Protein AF-G7H7C1-F1 (af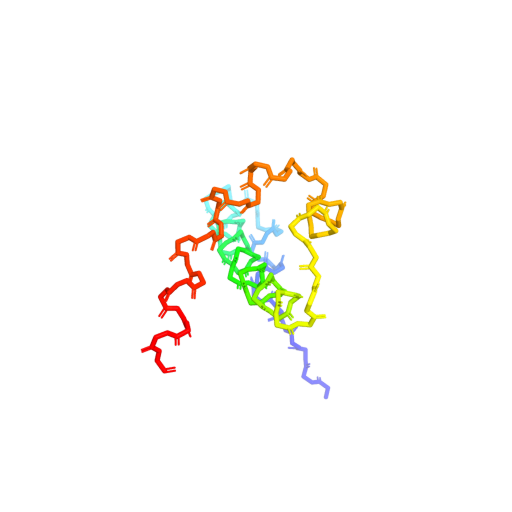db_monomer)

Structure (mmCIF, N/CA/C/O backbone):
data_AF-G7H7C1-F1
#
_entry.id   AF-G7H7C1-F1
#
loop_
_atom_site.group_PDB
_atom_site.id
_atom_site.type_symbol
_atom_site.label_atom_id
_atom_site.label_alt_id
_atom_site.label_comp_id
_atom_site.label_asym_id
_atom_site.label_entity_id
_atom_site.label_seq_id
_atom_site.pdbx_PDB_ins_code
_atom_site.Cartn_x
_atom_site.Cartn_y
_atom_site.Cartn_z
_atom_site.occupancy
_atom_site.B_iso_or_equiv
_atom_site.auth_seq_id
_atom_site.auth_comp_id
_atom_site.auth_asym_id
_atom_site.auth_atom_id
_atom_site.pdbx_PDB_model_num
ATOM 1 N N . MET A 1 1 ? 2.920 -30.250 -12.090 1.00 37.91 1 MET A N 1
ATOM 2 C CA . MET A 1 1 ? 3.608 -29.169 -11.363 1.00 37.91 1 MET A CA 1
ATOM 3 C C . MET A 1 1 ? 3.869 -28.087 -12.390 1.00 37.91 1 MET A C 1
ATOM 5 O O . MET A 1 1 ? 4.853 -28.165 -13.104 1.00 37.91 1 MET A O 1
ATOM 9 N N . THR A 1 2 ? 2.884 -27.223 -12.621 1.00 44.53 2 THR A N 1
ATOM 10 C CA . THR A 1 2 ? 3.030 -26.093 -13.541 1.00 44.53 2 THR A CA 1
ATOM 11 C C . THR A 1 2 ? 3.930 -25.083 -12.853 1.00 44.53 2 THR A C 1
ATOM 13 O O . THR A 1 2 ? 3.601 -24.631 -11.759 1.00 44.53 2 THR A O 1
ATOM 16 N N . GLU A 1 3 ? 5.083 -24.795 -13.446 1.00 50.06 3 GLU A N 1
ATOM 17 C CA . GLU A 1 3 ? 5.868 -23.623 -13.082 1.00 50.06 3 GLU A CA 1
ATOM 18 C C . GLU A 1 3 ? 4.969 -22.407 -13.313 1.00 50.06 3 GLU A C 1
ATOM 20 O O . GLU A 1 3 ? 4.725 -22.011 -14.453 1.00 50.06 3 GLU A O 1
ATOM 25 N N . GLU A 1 4 ? 4.398 -21.858 -12.239 1.00 52.53 4 GLU A N 1
ATOM 26 C CA . GLU A 1 4 ? 3.855 -20.505 -12.267 1.00 52.53 4 GLU A CA 1
ATOM 27 C C . GLU A 1 4 ? 5.047 -19.564 -12.428 1.00 52.53 4 GLU A C 1
ATOM 29 O O . GLU A 1 4 ? 5.619 -19.055 -11.465 1.00 52.53 4 GLU A O 1
ATOM 34 N N . THR A 1 5 ? 5.476 -19.391 -13.673 1.00 50.50 5 THR A N 1
ATOM 35 C CA . THR A 1 5 ? 6.375 -18.318 -14.071 1.00 50.50 5 THR A CA 1
ATOM 36 C C . THR A 1 5 ? 5.640 -17.026 -13.765 1.00 50.50 5 THR A C 1
ATOM 38 O O . THR A 1 5 ? 4.748 -16.615 -14.498 1.00 50.50 5 THR A O 1
ATOM 41 N N . ASN A 1 6 ? 5.939 -16.420 -12.613 1.00 59.88 6 ASN A N 1
ATOM 42 C CA . ASN A 1 6 ? 5.445 -15.094 -12.276 1.00 59.88 6 ASN A CA 1
ATOM 43 C C . ASN A 1 6 ? 6.111 -14.129 -13.269 1.00 59.88 6 ASN A C 1
ATOM 45 O O . ASN A 1 6 ? 7.288 -13.805 -13.081 1.00 59.88 6 ASN A O 1
ATOM 49 N N . PRO A 1 7 ? 5.404 -13.659 -14.314 1.00 60.56 7 PRO A N 1
ATOM 50 C CA . PRO A 1 7 ? 6.013 -12.896 -15.407 1.00 60.56 7 PRO A CA 1
ATOM 51 C C . PRO A 1 7 ? 6.658 -11.598 -14.901 1.00 60.56 7 PRO A C 1
ATOM 53 O O . PRO A 1 7 ? 7.542 -11.026 -15.533 1.00 60.56 7 PRO A O 1
ATOM 56 N N . THR A 1 8 ? 6.241 -11.149 -13.718 1.00 61.44 8 THR A N 1
ATOM 57 C CA . THR A 1 8 ? 6.792 -9.997 -13.018 1.00 61.44 8 THR A CA 1
ATOM 58 C C . THR A 1 8 ? 8.185 -10.253 -12.441 1.00 61.44 8 THR A C 1
ATOM 60 O O . THR A 1 8 ? 8.998 -9.338 -12.429 1.00 61.44 8 THR A O 1
ATOM 63 N N . ALA A 1 9 ? 8.492 -11.471 -11.982 1.00 61.66 9 ALA A N 1
ATOM 64 C CA . ALA A 1 9 ? 9.796 -11.802 -11.402 1.00 61.66 9 ALA A CA 1
ATOM 65 C C . ALA A 1 9 ? 10.896 -11.884 -12.474 1.00 61.66 9 ALA A C 1
ATOM 67 O O . ALA A 1 9 ? 11.981 -11.338 -12.289 1.00 61.66 9 ALA A O 1
ATOM 68 N N . GLU A 1 10 ? 10.592 -12.493 -13.621 1.00 63.22 10 GLU A N 1
ATOM 69 C CA . GLU A 1 10 ? 11.521 -12.587 -14.755 1.00 63.22 10 GLU A CA 1
ATOM 70 C C . GLU A 1 10 ? 11.759 -11.224 -15.417 1.00 63.22 10 GLU A C 1
ATOM 72 O O . GLU A 1 10 ? 12.894 -10.886 -15.739 1.00 63.22 10 GLU A O 1
ATOM 77 N N . ALA A 1 11 ? 10.718 -10.392 -15.544 1.00 60.25 11 ALA A N 1
ATOM 78 C CA . ALA A 1 11 ? 10.846 -9.046 -16.104 1.00 60.25 11 ALA A CA 1
ATOM 79 C C . ALA A 1 11 ? 11.634 -8.070 -15.205 1.00 60.25 11 ALA A C 1
ATOM 81 O O . ALA A 1 11 ? 12.228 -7.125 -15.715 1.00 60.25 11 ALA A O 1
ATOM 82 N N . VAL A 1 12 ? 11.660 -8.277 -13.881 1.00 60.84 12 VAL A N 1
ATOM 83 C CA . VAL A 1 12 ? 12.510 -7.495 -12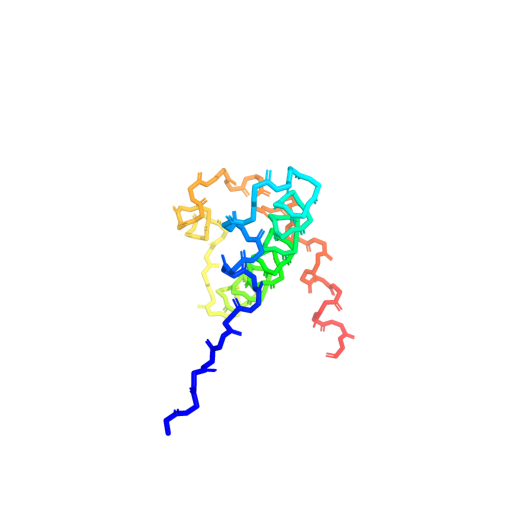.955 1.00 60.84 12 VAL A CA 1
ATOM 84 C C . VAL A 1 12 ? 13.980 -7.923 -13.040 1.00 60.84 12 VAL A C 1
ATOM 86 O O . VAL A 1 12 ? 14.862 -7.103 -12.798 1.00 60.84 12 VAL A O 1
ATOM 89 N N . ALA A 1 13 ? 14.249 -9.180 -13.400 1.00 67.94 13 ALA A N 1
ATOM 90 C CA . ALA A 1 13 ? 15.598 -9.692 -13.638 1.00 67.94 13 ALA A CA 1
ATOM 91 C C . ALA A 1 13 ? 16.141 -9.355 -15.044 1.00 67.94 13 ALA A C 1
ATOM 93 O O . ALA A 1 13 ? 17.298 -9.658 -15.340 1.00 67.94 13 ALA A O 1
ATOM 94 N N . ASP A 1 14 ? 15.323 -8.737 -15.903 1.00 73.81 14 ASP A N 1
ATOM 95 C CA . ASP A 1 14 ? 15.719 -8.300 -17.240 1.00 73.81 14 ASP A CA 1
ATOM 96 C C . ASP A 1 14 ? 16.744 -7.158 -17.150 1.00 73.81 14 ASP A C 1
ATOM 98 O O . ASP A 1 14 ? 16.576 -6.186 -16.411 1.00 73.81 14 ASP A O 1
ATOM 102 N N . THR A 1 15 ? 17.830 -7.272 -17.912 1.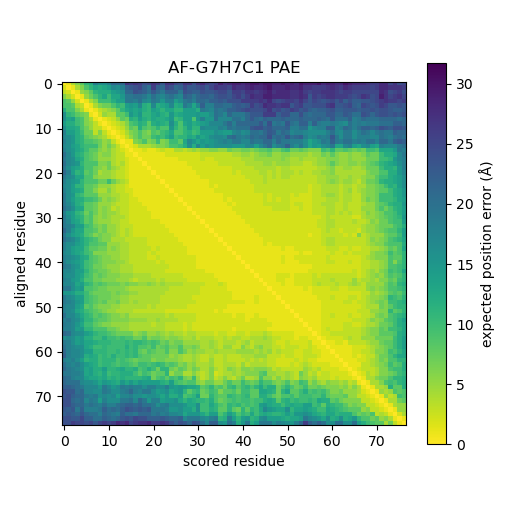00 78.44 15 THR A N 1
ATOM 103 C CA . THR A 1 15 ? 18.887 -6.256 -17.966 1.00 78.44 15 THR A CA 1
ATOM 104 C C . THR A 1 15 ? 18.478 -4.995 -18.726 1.00 78.44 15 THR A C 1
ATOM 106 O O . THR A 1 15 ? 19.188 -3.995 -18.635 1.00 78.44 15 THR A O 1
ATOM 109 N N . ASP A 1 16 ? 17.367 -5.018 -19.474 1.00 89.38 16 ASP A N 1
ATOM 110 C CA . ASP A 1 16 ? 16.791 -3.825 -20.095 1.00 89.38 16 ASP A CA 1
ATOM 111 C C . ASP A 1 16 ? 16.122 -2.927 -19.030 1.00 89.38 16 ASP A C 1
ATOM 113 O O . ASP A 1 16 ? 15.064 -3.281 -18.488 1.00 89.38 16 ASP A O 1
ATOM 117 N N . PRO A 1 17 ? 16.663 -1.720 -18.759 1.00 90.62 17 PRO A N 1
ATOM 118 C CA . PRO A 1 17 ? 16.095 -0.812 -17.768 1.00 90.62 17 PRO A CA 1
ATOM 119 C C . PRO A 1 17 ? 14.639 -0.425 -18.054 1.00 90.62 17 PRO A C 1
ATOM 121 O O . PRO A 1 17 ? 13.883 -0.172 -17.117 1.00 90.62 17 PRO A O 1
ATOM 124 N N . ALA A 1 18 ? 14.214 -0.382 -19.323 1.00 91.62 18 ALA A N 1
ATOM 125 C CA . ALA A 1 18 ? 12.837 -0.044 -19.673 1.00 91.62 18 ALA A CA 1
ATOM 126 C C . ALA A 1 18 ? 11.856 -1.137 -19.220 1.00 91.62 18 ALA A C 1
ATOM 128 O O . ALA A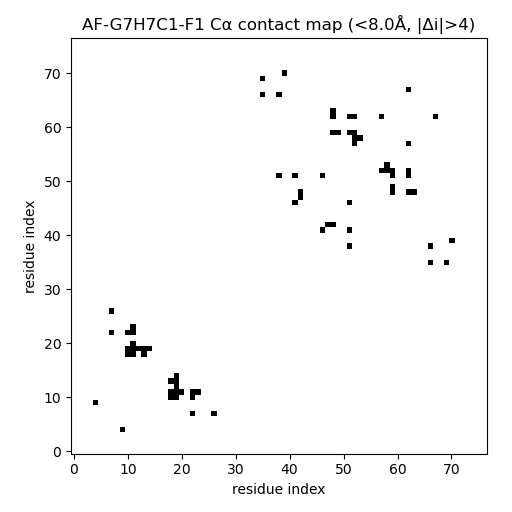 1 18 ? 10.802 -0.827 -18.656 1.00 91.62 18 ALA A O 1
ATOM 129 N N . ARG A 1 19 ? 12.218 -2.411 -19.415 1.00 88.31 19 ARG A N 1
ATOM 130 C CA . ARG A 1 19 ? 11.407 -3.569 -19.002 1.00 88.31 19 ARG A CA 1
ATOM 131 C C . ARG A 1 19 ? 11.398 -3.718 -17.484 1.00 88.31 19 ARG A C 1
ATOM 133 O O . ARG A 1 19 ? 10.317 -3.845 -16.906 1.00 88.31 19 ARG A O 1
ATOM 140 N N . GLY A 1 20 ? 12.553 -3.555 -16.838 1.00 87.56 20 GLY A N 1
ATOM 141 C CA . GLY A 1 20 ? 12.653 -3.539 -15.378 1.00 87.56 20 GLY A CA 1
ATOM 142 C C . GLY A 1 20 ? 11.793 -2.438 -14.739 1.00 87.56 20 GLY A C 1
ATOM 143 O O . GLY A 1 20 ? 11.008 -2.707 -13.830 1.00 87.56 20 GLY A O 1
ATOM 144 N N . LEU A 1 21 ? 11.850 -1.200 -15.249 1.00 89.88 21 LEU A N 1
ATOM 145 C CA . LEU A 1 21 ? 11.021 -0.095 -14.744 1.00 89.88 21 LEU A CA 1
ATOM 146 C C . LEU A 1 21 ? 9.523 -0.307 -15.003 1.00 89.88 21 LEU A C 1
ATOM 148 O O . LEU A 1 21 ? 8.703 0.052 -14.152 1.00 89.88 21 LEU A O 1
ATOM 152 N N . ALA A 1 22 ? 9.149 -0.902 -16.139 1.00 88.25 22 ALA A N 1
ATOM 153 C CA . ALA A 1 22 ? 7.762 -1.267 -16.417 1.00 88.25 22 ALA A CA 1
ATOM 154 C C . ALA A 1 22 ? 7.242 -2.314 -15.416 1.00 88.25 22 ALA A C 1
ATOM 156 O O . ALA A 1 22 ? 6.137 -2.159 -14.890 1.00 88.25 22 ALA A O 1
ATOM 157 N N . ALA A 1 23 ? 8.052 -3.323 -15.086 1.00 86.75 23 ALA A N 1
ATOM 158 C CA . ALA A 1 23 ? 7.709 -4.330 -14.086 1.00 86.75 23 ALA A CA 1
ATOM 159 C C . ALA A 1 23 ? 7.599 -3.725 -12.675 1.00 86.75 23 ALA A C 1
ATOM 161 O O . ALA A 1 23 ? 6.612 -3.958 -11.978 1.00 86.75 23 ALA A O 1
ATOM 162 N N . VAL A 1 24 ? 8.539 -2.858 -12.279 1.00 89.81 24 VAL A N 1
ATOM 163 C CA . VAL A 1 24 ? 8.468 -2.112 -11.008 1.00 89.81 24 VAL A CA 1
ATOM 164 C C . VAL A 1 24 ? 7.198 -1.263 -10.933 1.00 89.81 24 VAL A C 1
ATOM 166 O O . VAL A 1 24 ? 6.544 -1.223 -9.890 1.00 89.81 24 VAL A O 1
ATOM 169 N N . ARG A 1 25 ? 6.813 -0.590 -12.026 1.00 92.94 25 ARG A N 1
ATOM 170 C CA . ARG A 1 25 ? 5.556 0.167 -12.085 1.00 92.94 25 ARG A CA 1
ATOM 171 C C . ARG A 1 25 ? 4.349 -0.748 -11.877 1.00 92.94 25 ARG A C 1
ATOM 173 O O . ARG A 1 25 ? 3.483 -0.399 -11.082 1.00 92.94 25 ARG A O 1
ATOM 180 N N . ALA A 1 26 ? 4.300 -1.896 -12.551 1.00 89.38 26 ALA A N 1
ATOM 181 C CA . ALA A 1 26 ? 3.209 -2.857 -12.398 1.00 89.38 26 ALA A CA 1
ATOM 182 C C . ALA A 1 26 ? 3.099 -3.378 -10.954 1.00 89.38 26 ALA A C 1
ATOM 184 O O . ALA A 1 26 ? 2.003 -3.401 -10.395 1.00 89.38 26 ALA A O 1
ATOM 185 N N . LEU A 1 27 ? 4.231 -3.704 -10.318 1.00 91.31 27 LEU A N 1
ATOM 186 C CA . LEU A 1 27 ? 4.279 -4.127 -8.916 1.00 91.31 27 LEU A CA 1
ATOM 187 C C . LEU A 1 27 ? 3.787 -3.040 -7.963 1.00 91.31 27 LEU A C 1
ATOM 189 O O . LEU A 1 27 ? 3.003 -3.336 -7.068 1.00 91.31 27 LEU A O 1
ATOM 193 N N . ARG A 1 28 ? 4.192 -1.780 -8.168 1.00 91.12 28 ARG A N 1
ATOM 194 C CA . ARG A 1 28 ? 3.700 -0.650 -7.363 1.00 91.12 28 ARG A CA 1
ATOM 195 C C . ARG A 1 28 ? 2.191 -0.479 -7.500 1.00 91.12 28 ARG A C 1
ATOM 197 O O . ARG A 1 28 ? 1.512 -0.337 -6.495 1.00 91.12 28 ARG A O 1
ATOM 204 N N . THR A 1 29 ? 1.658 -0.568 -8.719 1.00 90.88 29 THR A N 1
ATOM 205 C CA . THR A 1 29 ? 0.208 -0.499 -8.951 1.00 90.88 29 THR A CA 1
ATOM 206 C C . THR A 1 29 ? -0.542 -1.642 -8.266 1.00 90.88 29 THR A C 1
ATOM 208 O O . THR A 1 29 ? -1.601 -1.413 -7.684 1.00 90.88 29 THR A O 1
ATOM 211 N N . LEU A 1 30 ? -0.007 -2.865 -8.307 1.00 91.81 30 LEU A N 1
ATOM 212 C CA . LEU A 1 30 ? -0.602 -3.997 -7.599 1.00 91.81 30 LEU A CA 1
ATOM 213 C C . LEU A 1 30 ? -0.545 -3.803 -6.078 1.00 91.81 30 LEU A C 1
ATOM 215 O O . LEU A 1 30 ? -1.553 -4.011 -5.407 1.00 91.81 30 LEU A O 1
ATOM 219 N N . ALA A 1 31 ? 0.604 -3.378 -5.551 1.00 91.69 31 ALA A N 1
ATOM 220 C CA . ALA A 1 31 ? 0.785 -3.104 -4.131 1.00 91.69 31 ALA A CA 1
ATOM 221 C C . ALA A 1 31 ? -0.183 -2.020 -3.639 1.00 91.69 31 ALA A C 1
ATOM 223 O O . ALA A 1 31 ? -0.851 -2.235 -2.635 1.00 91.69 31 ALA A O 1
ATOM 224 N N . ASP A 1 32 ? -0.340 -0.919 -4.381 1.00 88.50 32 ASP A N 1
ATOM 225 C CA . ASP A 1 32 ? -1.296 0.143 -4.048 1.00 88.50 32 ASP A CA 1
ATOM 226 C C . ASP A 1 32 ? -2.738 -0.384 -3.995 1.00 88.50 32 ASP A C 1
ATOM 228 O O . ASP A 1 32 ? -3.470 -0.081 -3.055 1.00 88.50 32 ASP A O 1
ATOM 232 N N . ARG A 1 33 ? -3.143 -1.227 -4.955 1.00 90.94 33 ARG A N 1
ATOM 233 C CA . ARG A 1 33 ? -4.491 -1.816 -4.968 1.00 90.94 33 ARG A CA 1
ATOM 234 C C . ARG A 1 33 ? -4.724 -2.760 -3.787 1.00 90.94 33 ARG A C 1
ATOM 236 O O . ARG A 1 33 ? -5.804 -2.753 -3.202 1.00 90.94 33 ARG A O 1
ATOM 243 N N . LEU A 1 34 ? -3.739 -3.596 -3.460 1.00 94.19 34 LEU A N 1
ATOM 244 C CA . LEU A 1 34 ? -3.823 -4.502 -2.313 1.00 94.19 34 LEU A CA 1
ATOM 245 C C . LEU A 1 34 ? -3.848 -3.722 -0.997 1.00 94.19 34 LEU A C 1
ATOM 247 O O . LEU A 1 34 ? -4.622 -4.066 -0.106 1.00 94.19 34 LEU A O 1
ATOM 251 N N . GLU A 1 35 ? -3.056 -2.656 -0.891 1.00 94.12 35 GLU A N 1
ATOM 252 C CA . GLU A 1 35 ? -3.080 -1.751 0.255 1.00 94.12 35 GLU A CA 1
ATOM 253 C C . GLU A 1 35 ? -4.477 -1.146 0.439 1.00 94.12 35 GLU A C 1
ATOM 255 O O . GLU A 1 35 ? -5.028 -1.271 1.528 1.00 94.12 35 GLU A O 1
ATOM 260 N N . ASP A 1 36 ? -5.092 -0.585 -0.611 1.00 90.62 36 ASP A N 1
ATOM 261 C CA . ASP A 1 36 ? -6.451 -0.018 -0.546 1.00 90.62 36 ASP A CA 1
ATOM 262 C C . ASP A 1 36 ? -7.471 -1.060 -0.016 1.00 90.62 36 ASP A C 1
ATOM 264 O O . ASP A 1 36 ? -8.258 -0.769 0.891 1.00 90.62 36 ASP A O 1
ATOM 268 N N . ILE A 1 37 ? -7.419 -2.306 -0.516 1.00 94.62 37 ILE A N 1
ATOM 269 C CA . ILE A 1 37 ? -8.287 -3.414 -0.066 1.00 94.62 37 ILE A CA 1
ATOM 270 C C . ILE A 1 37 ? -8.064 -3.728 1.419 1.00 94.62 37 ILE A C 1
ATOM 272 O O . ILE A 1 37 ? -9.019 -3.858 2.189 1.00 94.62 37 ILE A O 1
ATOM 276 N N . HIS A 1 38 ? -6.808 -3.860 1.847 1.00 95.62 38 HIS A N 1
ATOM 277 C CA . HIS A 1 38 ? -6.491 -4.202 3.232 1.00 95.62 38 HIS A CA 1
ATOM 278 C C . HIS A 1 38 ? -6.787 -3.058 4.204 1.00 95.62 38 HIS A C 1
ATOM 280 O O . HIS A 1 38 ? -7.236 -3.321 5.320 1.00 95.62 38 HIS A O 1
ATOM 286 N N . VAL A 1 39 ? -6.619 -1.803 3.783 1.00 94.81 39 VAL A N 1
ATOM 287 C CA . VAL A 1 39 ? -7.024 -0.626 4.558 1.00 94.81 39 VAL A CA 1
ATOM 288 C C . VAL A 1 39 ? -8.540 -0.616 4.746 1.00 94.81 39 VAL A C 1
ATOM 290 O O . VAL A 1 39 ? -8.997 -0.462 5.879 1.00 94.81 39 VAL A O 1
ATOM 293 N N . ALA A 1 40 ? -9.326 -0.845 3.689 1.00 92.94 40 ALA A N 1
ATOM 294 C CA . ALA A 1 40 ? -10.783 -0.943 3.796 1.00 92.94 40 ALA A CA 1
ATOM 295 C C . ALA A 1 40 ? -11.208 -2.073 4.753 1.00 92.94 40 ALA A C 1
ATOM 297 O O . ALA A 1 40 ? -12.004 -1.848 5.665 1.00 92.94 40 ALA A O 1
ATOM 298 N N . ASN A 1 41 ? -10.601 -3.257 4.628 1.00 95.06 41 ASN A N 1
ATOM 299 C CA . ASN A 1 41 ? -10.855 -4.383 5.529 1.00 95.06 41 ASN A CA 1
ATOM 300 C C . ASN A 1 41 ? -10.506 -4.0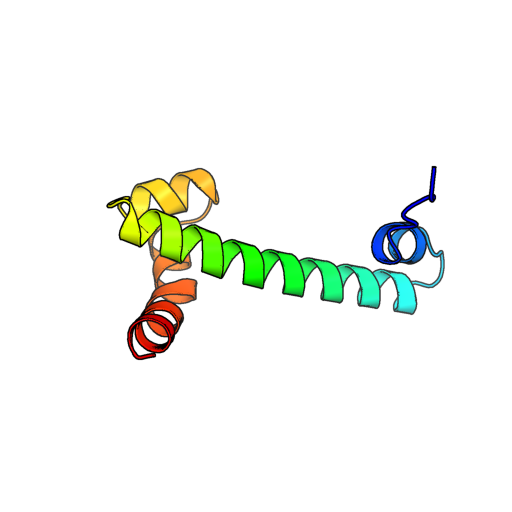57 6.989 1.00 95.06 41 ASN A C 1
ATOM 302 O O . ASN A 1 41 ? -11.288 -4.360 7.889 1.00 95.06 41 ASN A O 1
ATOM 306 N N . ALA A 1 42 ? -9.367 -3.404 7.241 1.00 96.12 42 ALA A N 1
ATOM 307 C CA . ALA A 1 42 ? -8.966 -2.984 8.582 1.00 96.12 42 ALA A CA 1
ATOM 308 C C . ALA A 1 42 ? -9.956 -1.969 9.175 1.00 96.12 42 ALA A C 1
ATOM 310 O O . ALA A 1 42 ? -10.334 -2.076 10.344 1.00 96.12 42 ALA A O 1
ATOM 311 N N . ARG A 1 43 ? -10.438 -1.016 8.365 1.00 94.69 43 ARG A N 1
ATOM 312 C CA . ARG A 1 43 ? -11.469 -0.055 8.780 1.00 94.69 43 ARG A CA 1
ATOM 313 C C . ARG A 1 43 ? -12.784 -0.748 9.136 1.00 94.69 43 ARG A C 1
ATOM 315 O O . ARG A 1 43 ? -13.334 -0.441 10.192 1.00 94.69 43 ARG A O 1
ATOM 322 N N . THR A 1 44 ? -13.236 -1.712 8.334 1.00 94.12 44 THR A N 1
ATOM 323 C CA . THR A 1 44 ? -14.419 -2.543 8.632 1.00 94.12 44 THR A CA 1
ATOM 324 C C . THR A 1 44 ? -14.229 -3.384 9.896 1.00 94.12 44 THR A C 1
ATOM 326 O O . THR A 1 44 ? -15.155 -3.529 10.688 1.00 94.12 44 THR A O 1
ATOM 329 N N . ALA A 1 45 ? -13.012 -3.868 10.150 1.00 96.81 45 ALA A N 1
ATOM 330 C CA . ALA A 1 45 ? -12.646 -4.568 11.381 1.00 96.81 45 ALA A CA 1
ATOM 331 C C . ALA A 1 45 ? -12.487 -3.639 12.606 1.00 96.81 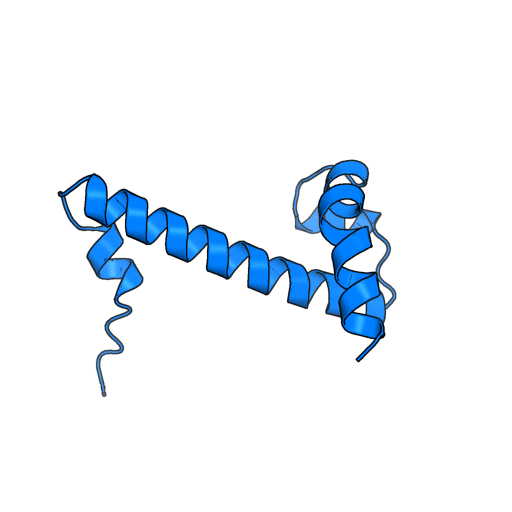45 ALA A C 1
ATOM 333 O O . ALA A 1 45 ? -12.067 -4.090 13.672 1.00 96.81 45 ALA A O 1
ATOM 334 N N . GLY A 1 46 ? -12.792 -2.343 12.476 1.00 96.44 46 GLY A N 1
ATOM 335 C CA . GLY A 1 46 ? -12.765 -1.374 13.571 1.00 96.44 46 GLY A CA 1
ATOM 336 C C . GLY A 1 46 ? -11.381 -0.818 13.911 1.00 96.44 46 GLY A C 1
ATOM 337 O O . GLY A 1 46 ? -11.245 -0.099 14.902 1.00 96.44 46 GLY A O 1
ATOM 338 N N . TRP A 1 47 ? -10.349 -1.097 13.109 1.00 97.31 47 TRP A N 1
ATOM 339 C CA . TRP A 1 47 ? -9.007 -0.568 13.353 1.00 97.31 47 TRP A CA 1
ATOM 340 C C . TRP A 1 47 ? -8.983 0.943 13.181 1.00 97.31 47 TRP A C 1
ATOM 342 O O . TRP A 1 47 ? -9.503 1.481 12.204 1.00 97.31 47 TRP A O 1
ATOM 352 N N . SER A 1 48 ? -8.322 1.645 14.094 1.00 94.31 48 SER A N 1
ATOM 353 C CA . SER A 1 48 ? -8.069 3.077 13.969 1.00 94.31 48 SER A CA 1
ATOM 354 C C . SER A 1 48 ? -7.079 3.380 12.839 1.00 94.31 48 SER A C 1
ATOM 356 O O . SER A 1 48 ? -6.202 2.583 12.509 1.00 94.31 48 SER A O 1
ATOM 358 N N . TRP A 1 49 ? -7.159 4.595 12.291 1.00 92.81 49 TRP A N 1
ATOM 359 C CA . TRP A 1 49 ? -6.176 5.091 11.323 1.00 92.81 49 TRP A CA 1
ATOM 360 C C . TRP A 1 49 ? -4.733 5.061 11.839 1.00 92.81 49 TRP A C 1
ATOM 362 O O . TRP A 1 49 ? -3.806 4.975 11.043 1.00 92.81 49 TRP A O 1
ATOM 372 N N . GLN A 1 50 ? -4.534 5.142 13.157 1.00 94.56 50 GLN A N 1
ATOM 373 C CA . GLN A 1 50 ? -3.210 5.056 13.766 1.00 94.56 50 GLN A CA 1
ATOM 374 C C . GLN A 1 50 ? -2.646 3.633 13.702 1.00 94.56 50 GLN A C 1
ATOM 376 O O . GLN A 1 50 ? -1.493 3.479 13.323 1.00 94.56 50 GLN A O 1
ATOM 381 N N . GLN A 1 51 ? -3.458 2.612 13.991 1.00 96.06 51 GLN A N 1
ATOM 382 C CA . GLN A 1 51 ? -3.032 1.208 13.900 1.00 96.06 51 GLN A CA 1
ATOM 383 C C . GLN A 1 51 ? -2.656 0.822 12.465 1.00 96.06 51 GLN A C 1
ATOM 385 O O . GLN A 1 51 ? -1.676 0.123 12.242 1.00 96.06 51 GLN A O 1
ATOM 390 N N . ILE A 1 52 ? -3.407 1.317 11.478 1.00 95.38 52 ILE A N 1
ATOM 391 C CA . ILE A 1 52 ? -3.090 1.101 10.059 1.00 95.38 52 ILE A CA 1
ATOM 392 C C . ILE A 1 52 ? -1.770 1.796 9.689 1.00 95.38 52 ILE A C 1
ATOM 394 O O . ILE A 1 52 ? -0.925 1.209 9.022 1.00 95.38 52 ILE A O 1
ATOM 398 N N . ALA A 1 53 ? -1.576 3.035 10.144 1.00 93.56 53 ALA A N 1
ATOM 399 C CA . ALA A 1 53 ? -0.361 3.805 9.887 1.00 93.56 53 ALA A CA 1
ATOM 400 C C . ALA A 1 53 ? 0.896 3.178 10.502 1.00 93.56 53 ALA A C 1
ATOM 402 O O . ALA A 1 53 ? 1.950 3.198 9.877 1.00 93.56 53 ALA A O 1
ATOM 403 N N . GLU A 1 54 ? 0.765 2.585 11.688 1.00 96.00 54 GLU A N 1
ATOM 404 C CA . GLU A 1 54 ? 1.840 1.858 12.360 1.00 96.00 54 GLU A CA 1
ATOM 405 C C . GLU A 1 54 ? 2.298 0.639 11.548 1.00 96.00 54 GLU A C 1
ATOM 407 O O . GLU A 1 54 ? 3.494 0.461 11.355 1.00 96.00 54 GLU A O 1
ATOM 412 N N . VAL A 1 55 ? 1.364 -0.141 10.988 1.00 95.75 55 VAL A N 1
ATOM 413 C CA . VAL A 1 55 ? 1.693 -1.296 10.129 1.00 95.75 55 VAL A CA 1
ATOM 414 C C . VAL A 1 55 ? 2.311 -0.873 8.794 1.00 95.75 55 VAL A C 1
ATOM 416 O O . VAL A 1 55 ? 3.196 -1.553 8.287 1.00 95.75 55 VAL A O 1
ATOM 419 N N . LEU A 1 56 ? 1.847 0.238 8.216 1.00 93.31 56 LEU A N 1
ATOM 420 C CA . LEU A 1 56 ? 2.365 0.758 6.947 1.00 93.31 56 LEU A CA 1
ATOM 421 C C . LEU A 1 56 ? 3.648 1.594 7.109 1.00 93.31 56 LEU A C 1
ATOM 423 O O . LEU A 1 56 ? 4.159 2.097 6.113 1.00 93.31 56 LEU A O 1
ATOM 427 N N . GLU A 1 57 ? 4.138 1.779 8.341 1.00 94.19 57 GLU A N 1
ATOM 428 C CA . GLU A 1 57 ? 5.309 2.602 8.682 1.00 94.19 57 GLU A CA 1
ATOM 429 C C . GLU A 1 57 ? 5.262 4.030 8.101 1.00 94.19 57 GLU A C 1
ATOM 431 O O . GLU A 1 57 ? 6.275 4.642 7.759 1.00 94.19 57 GLU A O 1
ATOM 436 N N . ILE A 1 58 ? 4.061 4.599 8.004 1.00 90.00 58 ILE A N 1
ATOM 437 C CA . ILE A 1 58 ? 3.839 5.966 7.527 1.00 90.00 58 ILE A CA 1
ATOM 438 C C . ILE A 1 58 ? 3.043 6.767 8.547 1.00 90.00 58 ILE A C 1
ATOM 440 O O . ILE A 1 58 ? 2.483 6.244 9.506 1.00 90.00 58 ILE A O 1
ATOM 444 N N . SER A 1 59 ? 2.985 8.086 8.370 1.00 86.75 59 SER A N 1
ATOM 445 C CA . SER A 1 59 ? 2.197 8.912 9.284 1.00 86.75 59 SER A CA 1
ATOM 446 C C . SER A 1 59 ? 0.694 8.661 9.111 1.00 86.75 59 SER A C 1
ATOM 448 O O . SER A 1 59 ? 0.200 8.447 8.002 1.00 86.75 59 SER A O 1
ATOM 450 N N . ARG A 1 60 ? -0.073 8.802 10.202 1.00 85.81 60 ARG A N 1
ATOM 451 C CA . ARG A 1 60 ? -1.547 8.770 10.165 1.00 85.81 60 ARG A CA 1
AT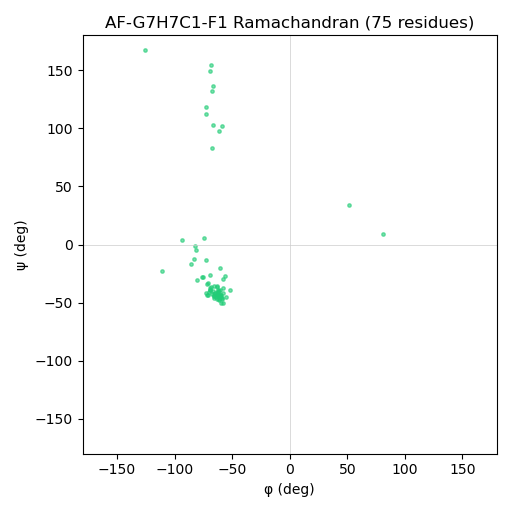OM 452 C C . ARG A 1 60 ? -2.128 9.737 9.128 1.00 85.81 60 ARG A C 1
ATOM 454 O O . ARG A 1 60 ? -3.111 9.407 8.473 1.00 85.81 60 ARG A O 1
ATOM 461 N N . GLN A 1 61 ? -1.540 10.929 8.999 1.00 85.50 61 GLN A N 1
ATOM 462 C CA . GLN A 1 61 ? -1.978 11.935 8.027 1.00 85.50 61 GLN A CA 1
ATOM 463 C C . GLN A 1 61 ? -1.770 11.446 6.589 1.00 85.50 61 GLN A C 1
ATOM 465 O O . GLN A 1 61 ? -2.667 11.606 5.767 1.00 85.50 61 GLN A O 1
ATOM 470 N N . ALA A 1 62 ? -0.637 10.792 6.305 1.00 84.81 62 ALA A N 1
ATOM 471 C CA . ALA A 1 62 ? -0.350 10.219 4.991 1.00 84.81 62 ALA A CA 1
ATOM 472 C C . ALA A 1 62 ? -1.333 9.094 4.626 1.00 84.81 62 ALA A C 1
ATOM 474 O O . ALA A 1 62 ? -1.884 9.111 3.527 1.00 84.81 62 ALA A O 1
ATOM 475 N N . VAL A 1 63 ? -1.628 8.176 5.559 1.00 85.50 63 VAL A N 1
ATOM 476 C CA . VAL A 1 63 ? -2.653 7.133 5.347 1.00 85.50 63 VAL A CA 1
ATOM 477 C C . VAL A 1 63 ? -4.009 7.768 5.074 1.00 85.50 63 VAL A C 1
ATOM 479 O O . VAL A 1 63 ? -4.669 7.429 4.097 1.00 85.50 63 VAL A O 1
ATOM 482 N N . HIS A 1 64 ? -4.425 8.712 5.920 1.00 80.88 64 HIS A N 1
ATOM 483 C CA . HIS A 1 64 ? -5.734 9.339 5.791 1.00 80.88 64 HIS A CA 1
ATOM 484 C C . HIS A 1 64 ? -5.868 10.084 4.460 1.00 80.88 64 HIS A C 1
ATOM 486 O O . HIS A 1 64 ? -6.865 9.923 3.769 1.00 80.88 64 HIS A O 1
ATOM 492 N N . GLN A 1 65 ? -4.856 10.854 4.056 1.00 84.12 65 GLN A N 1
ATOM 493 C CA . GLN A 1 65 ? -4.858 11.557 2.774 1.00 84.12 65 GLN A CA 1
ATOM 494 C C . GLN A 1 65 ? -4.926 10.594 1.579 1.00 84.12 65 GLN A C 1
ATOM 496 O O . GLN A 1 65 ? -5.629 10.888 0.612 1.00 84.12 65 GLN A O 1
ATOM 501 N N . LYS A 1 66 ? -4.207 9.463 1.635 1.00 83.81 66 LYS A N 1
ATOM 502 C CA . LYS A 1 66 ? -4.172 8.462 0.557 1.00 83.81 66 LYS A CA 1
ATOM 503 C C . LYS A 1 66 ? -5.504 7.717 0.423 1.00 83.81 66 LYS A C 1
ATOM 505 O O . LYS A 1 66 ? -5.954 7.486 -0.696 1.00 83.81 66 LYS A O 1
ATOM 510 N N . HIS A 1 67 ? -6.144 7.392 1.548 1.00 82.31 67 HIS A N 1
ATOM 511 C CA . HIS A 1 67 ? -7.228 6.405 1.590 1.00 82.31 67 HIS A CA 1
ATOM 512 C C . HIS A 1 67 ? -8.621 6.967 1.871 1.00 82.31 67 HIS A C 1
ATOM 514 O O . HIS A 1 67 ? -9.601 6.337 1.484 1.00 82.31 67 HIS A O 1
ATOM 520 N N . SER A 1 68 ? -8.758 8.145 2.493 1.00 74.25 68 SER A N 1
ATOM 521 C CA . SER A 1 68 ? -10.079 8.637 2.920 1.00 74.25 68 SER A CA 1
ATOM 522 C C . SER A 1 68 ? -11.052 8.812 1.753 1.00 74.25 68 SER A C 1
ATOM 524 O O . SER A 1 68 ? -12.209 8.454 1.881 1.00 74.25 68 SER A O 1
ATOM 526 N N . ARG A 1 69 ? -10.582 9.303 0.597 1.00 72.50 69 ARG A N 1
ATOM 527 C CA . ARG A 1 69 ? -11.443 9.537 -0.577 1.00 72.50 69 ARG A CA 1
ATOM 528 C C . ARG A 1 69 ? -11.815 8.253 -1.324 1.00 72.50 69 ARG A C 1
ATOM 530 O O . ARG A 1 69 ? -12.857 8.211 -1.951 1.00 72.50 69 ARG A O 1
ATOM 537 N N . ARG A 1 70 ? -10.966 7.220 -1.264 1.00 69.88 70 ARG A N 1
ATOM 538 C CA . ARG A 1 70 ? -11.178 5.953 -1.988 1.00 69.88 70 ARG A CA 1
ATOM 539 C C . ARG A 1 70 ? -12.152 5.022 -1.277 1.00 69.88 70 ARG A C 1
ATOM 541 O O . ARG A 1 70 ? -12.834 4.239 -1.926 1.00 69.88 70 ARG A O 1
ATOM 548 N N . ILE A 1 71 ? -12.203 5.097 0.052 1.00 66.88 71 ILE A N 1
ATOM 549 C CA . ILE A 1 71 ? -13.153 4.311 0.845 1.00 66.88 71 ILE A C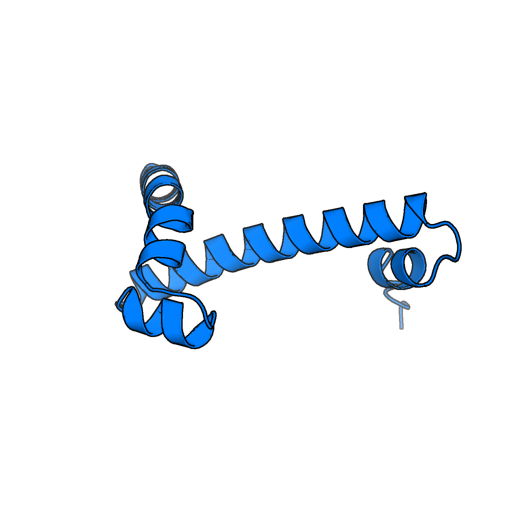A 1
ATOM 550 C C . ILE A 1 71 ? -14.577 4.829 0.643 1.00 66.88 71 ILE A C 1
ATOM 552 O O . ILE A 1 71 ? -15.482 4.016 0.491 1.00 66.88 71 ILE A O 1
ATOM 556 N N . ASP A 1 72 ? -14.766 6.151 0.596 1.00 62.78 72 ASP A N 1
ATOM 557 C CA . ASP A 1 72 ? -16.085 6.762 0.385 1.00 62.78 72 ASP A CA 1
ATOM 558 C C . ASP A 1 72 ? -16.725 6.295 -0.943 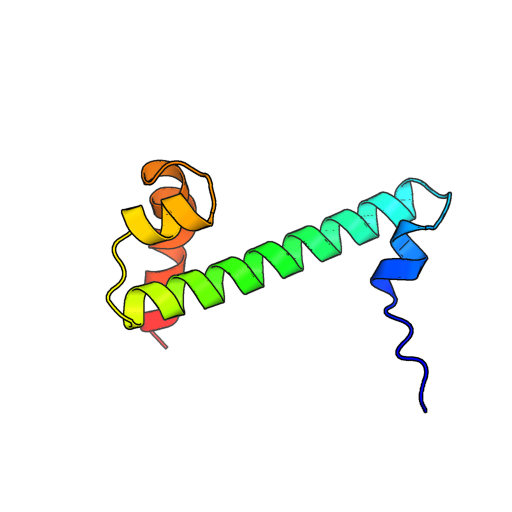1.00 62.78 72 ASP A C 1
ATOM 560 O O . ASP A 1 72 ? -17.922 6.003 -0.988 1.00 62.78 72 ASP A O 1
ATOM 564 N N . ASP A 1 73 ? -15.912 6.124 -1.993 1.00 60.88 73 ASP A N 1
ATOM 565 C CA . ASP A 1 73 ? -16.354 5.603 -3.293 1.00 60.88 73 ASP A CA 1
ATOM 566 C C . ASP A 1 73 ? -16.742 4.109 -3.237 1.00 60.88 73 ASP A C 1
ATOM 568 O O . ASP A 1 73 ? -17.710 3.703 -3.871 1.00 60.88 73 ASP A O 1
ATOM 572 N N . ASN A 1 74 ? -16.027 3.282 -2.463 1.00 56.75 74 ASN A N 1
ATOM 573 C CA . ASN A 1 74 ? -16.227 1.823 -2.412 1.00 56.75 74 ASN A CA 1
ATOM 574 C C . ASN A 1 74 ? -17.325 1.371 -1.427 1.00 56.75 74 ASN A C 1
ATOM 576 O O . ASN A 1 74 ? -17.762 0.229 -1.474 1.00 56.75 74 ASN A O 1
ATOM 580 N N . VAL A 1 75 ? -17.743 2.241 -0.500 1.00 57.56 75 VAL A N 1
ATOM 581 C CA . VAL A 1 75 ? -18.900 2.010 0.392 1.00 57.56 75 VAL A CA 1
ATOM 582 C C . VAL A 1 75 ? -20.224 2.380 -0.299 1.00 57.56 75 VAL A C 1
ATOM 584 O O . VAL A 1 75 ? -21.295 2.043 0.201 1.00 57.56 75 VAL A O 1
ATOM 587 N N . SER A 1 76 ? -20.158 3.068 -1.441 1.00 53.28 76 SER A N 1
ATOM 588 C CA . SER A 1 76 ? -21.323 3.568 -2.179 1.00 53.28 76 SER A CA 1
ATOM 589 C C . SER A 1 76 ? -21.839 2.619 -3.280 1.00 53.28 76 SER A C 1
ATOM 591 O O . SER A 1 76 ? -22.776 3.001 -3.981 1.00 53.28 76 SER A O 1
ATOM 593 N N . ASP A 1 77 ? -21.261 1.418 -3.423 1.00 41.62 77 ASP A N 1
ATOM 594 C CA . ASP A 1 77 ? -21.668 0.351 -4.365 1.00 41.62 77 ASP A CA 1
ATOM 595 C C . ASP A 1 77 ? -22.273 -0.858 -3.621 1.00 41.62 77 ASP A C 1
ATOM 597 O O . ASP A 1 77 ? -21.706 -1.256 -2.573 1.00 41.62 77 ASP A O 1
#

Mean predicted aligned error: 8.41 Å

Sequence (77 aa):
MTEETNPTAEAVADTDPARGLAAVRALRTLADRLEDIHVANARTAGWSWQQIAEVLEISRQAVHQKHSRRIDDNVSD

Foldseek 3Di:
DDPPPVVLVVQCVDPPPVSVVVSVVVVVVVVLVVLLVVVLVCVVVVHDLCNSCVVVVHDSVVSCVSHVVVNVVVVVD

Organism: NCBI:txid1073574

Radius of gyration: 16.33 Å; Cα contacts (8 Å, |Δi|>4): 38; chains: 1; bounding box: 41×41×34 Å

Solvent-accessible surface area (backbone atoms only — not comparable to full-atom values): 4498 Å² total; per-residue (Å²): 134,82,81,80,73,54,68,58,62,59,33,51,69,40,88,50,66,69,50,21,51,50,31,52,50,52,50,50,55,50,49,52,54,51,48,54,53,51,50,52,50,40,48,75,72,67,50,50,64,57,61,55,12,62,76,68,77,47,53,46,66,58,49,46,70,70,44,56,70,58,49,62,60,64,72,73,109

Nearest PDB structures (foldseek):
  5z4y-assembly1_B  TM=5.890E-01  e=3.683E+00  unclassified
  5z4z-assembly1_A  TM=5.735E-01  e=5.024E+00  unclassified
  3c07-assembly1_A  TM=5.284E-01  e=8.257E+00  Streptomyces coelicolor A3(2)

Secondary structure (DSSP, 8-state):
------HHHHHHS-S-HHHHHHHHHHHHHHHHHHHHHHHHHHHHTT--HHHHHHHTTS-HHHHHHHHHHHHHHHS--

InterPro domains:
  IPR013324 RNA polymerase sigma factor, region 3/4-like [SSF88659] (45-69)

pLDDT: mean 81.09, std 16.05, range [37.91, 97.31]